Protein AF-A0A9D1GNQ3-F1 (afdb_monomer_lite)

InterPro domains:
  IPR032342 Protein of unknown function DUF4861 [PF16153] (1-169)

pLDDT: mean 93.12, std 9.3, range [51.34, 98.56]

Organism: NCBI:txid2840771

Foldseek 3Di:
DWDKFFDQPPDTQHLQAPPDKDWDKADDVQWIKIKMKRFQRDHPPGGWIKMWMWIDGHPDQKIKIKIFTDVQWWTKMKTFDWDDPPWDWDDDQFKTKTWDFDPDDPPDDGFIKMKMKGADNVQWDDFDDDNTTRMTIGDGDRMGMMMMGMGGCVDPQQNDPVSVVVVRVD

Secondary structure (DSSP, 8-state):
-EEEEEE-SSSEE----SS-EEEEEEEETTEEEEEEEEEEEEETTEEEEEEEEEEEETT-SPEEEEEEETTS--BEEEEEEE--TT-EEEE-SSEEEEEEE----TTS---EEEEEEE--GGGEEEEEE-SSEEEEEEPSBSEEEEEEEEEETT-TTT-SHHHHHHHHT-

Radius of gyration: 16.53 Å; chains: 1; bounding box: 41×39×43 Å

Sequence (170 aa):
LGGIALWDGSGEVKLKATKGRTARVGEMRGGSFAEMIAYGVPYKDEFVDISIRVEMKDGSRVAKVIATELNGRKVQFLTGVNFQKDEQVEYGRKYIAVWGVHPADVSQDPSPIGAGMWFKPGKFVMVEQTSDMVRIVSKPASQISTEVVAASVKEDELNTAEKFFEYMRK

Structure (mmCIF, N/CA/C/O backbone):
data_AF-A0A9D1GNQ3-F1
#
_entry.id   AF-A0A9D1GNQ3-F1
#
loop_
_atom_site.group_PDB
_atom_site.id
_atom_site.type_symbol
_atom_site.label_atom_id
_atom_site.label_alt_id
_atom_site.label_comp_id
_atom_site.label_asym_id
_atom_site.label_entity_id
_atom_site.label_seq_id
_atom_site.pdbx_PDB_ins_code
_atom_site.Cartn_x
_atom_site.Cartn_y
_atom_site.Cartn_z
_atom_site.occupancy
_atom_site.B_iso_or_equiv
_atom_site.auth_seq_id
_atom_site.auth_comp_id
_atom_site.auth_asym_id
_atom_site.auth_atom_id
_atom_site.pdbx_PDB_model_num
ATOM 1 N N . LEU A 1 1 ? -0.329 -4.001 7.235 1.00 62.00 1 LEU A N 1
ATOM 2 C CA . LEU A 1 1 ? -0.420 -3.466 5.851 1.00 62.00 1 LEU A CA 1
ATOM 3 C C . LEU A 1 1 ? 0.501 -4.273 4.951 1.00 62.00 1 LEU A C 1
ATOM 5 O O . LEU A 1 1 ? 1.611 -4.575 5.377 1.00 62.00 1 LEU A O 1
ATOM 9 N N . GLY A 1 2 ? 0.047 -4.637 3.750 1.00 64.06 2 GLY A N 1
ATOM 10 C CA . GLY A 1 2 ? 0.917 -5.264 2.757 1.00 64.06 2 GLY A CA 1
ATOM 11 C C . GLY A 1 2 ? 1.900 -4.233 2.215 1.00 64.06 2 GLY A C 1
ATOM 12 O O . GLY A 1 2 ? 1.545 -3.070 2.024 1.00 64.06 2 GLY A O 1
ATOM 13 N N . GLY A 1 3 ? 3.158 -4.630 2.036 1.00 84.12 3 GLY A N 1
ATOM 14 C CA . GLY A 1 3 ? 4.191 -3.748 1.497 1.00 84.12 3 GLY A CA 1
ATOM 15 C C . GLY A 1 3 ? 3.936 -3.359 0.035 1.00 84.12 3 GLY A C 1
ATOM 16 O O . GLY A 1 3 ? 2.870 -3.600 -0.537 1.00 84.12 3 GLY A O 1
ATOM 17 N N . ILE A 1 4 ? 4.947 -2.760 -0.591 1.00 94.69 4 ILE A N 1
ATOM 18 C CA . ILE A 1 4 ? 4.976 -2.557 -2.042 1.00 94.69 4 ILE A CA 1
ATOM 19 C C . ILE A 1 4 ? 5.968 -3.545 -2.651 1.00 94.69 4 ILE A C 1
ATOM 21 O O . ILE A 1 4 ? 7.100 -3.677 -2.184 1.00 94.69 4 ILE A O 1
ATOM 25 N N . ALA A 1 5 ? 5.530 -4.201 -3.715 1.00 96.88 5 ALA A N 1
ATOM 26 C CA . ALA A 1 5 ? 6.311 -5.067 -4.582 1.00 96.88 5 ALA A CA 1
ATOM 27 C C . ALA A 1 5 ? 6.026 -4.710 -6.050 1.00 96.88 5 ALA A C 1
ATOM 29 O O . ALA A 1 5 ? 5.262 -3.787 -6.351 1.00 96.88 5 ALA A O 1
ATOM 30 N N . LEU A 1 6 ? 6.645 -5.434 -6.977 1.00 97.81 6 LEU A N 1
ATOM 31 C CA . LEU A 1 6 ? 6.310 -5.379 -8.396 1.00 97.81 6 LEU A CA 1
ATOM 32 C C . LEU A 1 6 ? 5.551 -6.646 -8.809 1.00 97.81 6 LEU A C 1
ATOM 34 O O . LEU A 1 6 ? 5.588 -7.662 -8.120 1.00 97.81 6 LEU A O 1
ATOM 38 N N . TRP A 1 7 ? 4.868 -6.580 -9.947 1.00 97.56 7 TRP A N 1
ATOM 39 C CA . TRP A 1 7 ? 4.224 -7.719 -10.597 1.00 97.56 7 TRP A CA 1
ATOM 40 C C . TRP A 1 7 ? 4.788 -7.885 -12.004 1.00 97.56 7 TRP A C 1
ATOM 42 O O . TRP A 1 7 ? 4.722 -6.952 -12.809 1.00 97.56 7 TRP A O 1
ATOM 52 N N . ASP A 1 8 ? 5.364 -9.040 -12.322 1.00 95.50 8 ASP A N 1
ATOM 53 C CA . ASP A 1 8 ? 5.984 -9.268 -13.637 1.00 95.50 8 ASP A CA 1
ATOM 54 C C . ASP A 1 8 ? 5.006 -9.779 -14.710 1.00 95.50 8 ASP A C 1
ATOM 56 O O . ASP A 1 8 ? 5.352 -9.834 -15.890 1.00 95.50 8 ASP A O 1
ATOM 60 N N . GLY A 1 9 ? 3.764 -10.075 -14.325 1.00 93.88 9 GLY A N 1
ATOM 61 C CA . GLY A 1 9 ? 2.746 -10.689 -15.178 1.00 93.88 9 GLY A CA 1
ATOM 62 C C . GLY A 1 9 ? 2.397 -12.113 -14.746 1.00 93.88 9 GLY A C 1
ATOM 63 O O . GLY A 1 9 ? 1.282 -12.555 -15.004 1.00 93.88 9 GLY A O 1
ATOM 64 N N . SER A 1 10 ? 3.308 -12.783 -14.041 1.00 93.19 10 SER A N 1
ATOM 65 C CA . SER A 1 10 ? 3.162 -14.148 -13.530 1.00 93.19 10 SER A CA 1
ATOM 66 C C . SER A 1 10 ? 3.166 -14.224 -12.002 1.00 93.19 10 SER A C 1
ATOM 68 O O . SER A 1 10 ? 2.478 -15.069 -11.430 1.00 93.19 10 SER A O 1
ATOM 70 N N . GLY A 1 11 ? 3.903 -13.332 -11.336 1.00 93.75 11 GLY A N 1
ATOM 71 C CA . GLY A 1 11 ? 4.096 -13.388 -9.896 1.00 93.75 11 GLY A CA 1
ATOM 72 C C . GLY A 1 11 ? 4.603 -12.091 -9.274 1.00 93.75 11 GLY A C 1
ATOM 73 O O . GLY A 1 11 ? 4.888 -11.090 -9.940 1.00 93.75 11 GLY A O 1
ATOM 74 N N . GLU A 1 12 ? 4.688 -12.128 -7.944 1.00 95.38 12 GLU A N 1
ATOM 75 C CA . GLU A 1 12 ? 5.259 -11.058 -7.134 1.00 95.38 12 GLU A CA 1
ATOM 76 C C . GLU A 1 12 ? 6.780 -11.018 -7.293 1.00 95.38 12 GLU A C 1
ATOM 78 O O . GLU A 1 12 ? 7.479 -12.018 -7.122 1.00 95.38 12 GLU A O 1
ATOM 83 N N . VAL A 1 13 ? 7.297 -9.815 -7.514 1.00 96.50 13 VAL A N 1
ATOM 84 C CA . VAL A 1 13 ? 8.722 -9.514 -7.507 1.00 96.50 13 VAL A CA 1
ATOM 85 C C . VAL A 1 13 ? 9.015 -8.574 -6.344 1.00 96.50 13 VAL A C 1
ATOM 87 O O . VAL A 1 13 ? 8.675 -7.388 -6.356 1.00 96.50 13 VAL A O 1
ATOM 90 N N . LYS A 1 14 ? 9.660 -9.117 -5.310 1.00 95.75 14 LYS A N 1
ATOM 91 C CA . LYS A 1 14 ? 10.058 -8.361 -4.118 1.00 95.75 14 LYS A CA 1
ATOM 92 C C . LYS A 1 14 ? 11.069 -7.278 -4.476 1.00 95.75 14 LYS A C 1
ATOM 94 O O . LYS A 1 14 ? 11.952 -7.486 -5.305 1.00 95.75 14 LYS A O 1
ATOM 99 N N . LEU A 1 15 ? 11.032 -6.162 -3.748 1.00 95.88 15 LEU A N 1
ATOM 100 C CA . LEU A 1 15 ? 11.993 -5.060 -3.890 1.00 95.88 15 LEU A CA 1
ATOM 101 C C . LEU A 1 15 ? 13.355 -5.384 -3.252 1.00 95.88 15 LEU A C 1
ATOM 103 O O . LEU A 1 15 ? 13.853 -4.691 -2.354 1.00 95.88 15 LEU A O 1
ATOM 107 N N . LYS A 1 16 ? 13.966 -6.485 -3.691 1.00 95.06 16 LYS A N 1
ATOM 108 C CA . LYS A 1 16 ? 15.318 -6.881 -3.310 1.00 95.06 16 LYS A CA 1
ATOM 109 C C . LYS A 1 16 ? 16.312 -6.044 -4.112 1.00 95.06 16 LYS A C 1
ATOM 111 O O . LYS A 1 16 ? 16.607 -6.351 -5.260 1.00 95.06 16 LYS A O 1
ATOM 116 N N . ALA A 1 17 ? 16.822 -4.989 -3.488 1.00 94.44 17 ALA A N 1
ATOM 117 C CA . ALA A 1 17 ? 17.840 -4.141 -4.088 1.00 94.44 17 ALA A CA 1
ATOM 118 C C . ALA A 1 17 ? 19.158 -4.906 -4.275 1.00 94.44 17 ALA A C 1
ATOM 120 O O . ALA A 1 17 ? 19.648 -5.523 -3.327 1.00 94.44 17 ALA A O 1
ATOM 121 N N . THR A 1 18 ? 19.744 -4.832 -5.471 1.00 96.19 18 THR A N 1
ATOM 122 C CA . THR A 1 18 ? 21.066 -5.415 -5.774 1.00 96.19 18 THR A CA 1
ATOM 123 C C . THR A 1 18 ? 22.186 -4.376 -5.768 1.00 96.19 18 THR A C 1
ATOM 125 O O . THR A 1 18 ? 23.348 -4.737 -5.619 1.00 96.19 18 THR A O 1
ATOM 128 N N . LYS A 1 19 ? 21.842 -3.084 -5.865 1.00 96.50 19 LYS A N 1
ATOM 129 C CA . LYS A 1 19 ? 22.790 -1.955 -5.873 1.00 96.50 19 LYS A CA 1
ATOM 130 C C . LYS A 1 19 ? 22.729 -1.100 -4.601 1.00 96.50 19 LYS A C 1
ATOM 132 O O . LYS A 1 19 ? 23.289 -0.011 -4.556 1.00 96.50 19 LYS A O 1
ATOM 137 N N . GLY A 1 20 ? 22.058 -1.598 -3.562 1.00 97.19 20 GLY A N 1
ATOM 138 C CA . GLY A 1 20 ? 21.928 -0.934 -2.263 1.00 97.19 20 GLY A CA 1
ATOM 139 C C . GLY A 1 20 ? 20.597 -0.209 -2.061 1.00 97.19 20 GLY A C 1
ATOM 140 O O . GLY A 1 20 ? 19.711 -0.218 -2.917 1.00 97.19 20 GLY A O 1
ATOM 141 N N . ARG A 1 21 ? 20.440 0.393 -0.881 1.00 98.00 21 ARG A N 1
ATOM 142 C CA . ARG A 1 21 ? 19.257 1.171 -0.500 1.00 98.00 21 ARG A CA 1
ATOM 143 C C . ARG A 1 21 ? 19.676 2.508 0.082 1.00 98.00 21 ARG A C 1
ATOM 145 O O . ARG A 1 21 ? 20.687 2.583 0.774 1.00 98.00 21 ARG A O 1
ATOM 152 N N . THR A 1 22 ? 18.866 3.529 -0.147 1.00 98.06 22 THR A N 1
ATOM 153 C CA . THR A 1 22 ? 18.932 4.788 0.600 1.00 98.06 22 THR A CA 1
ATOM 154 C C . THR A 1 22 ? 17.603 5.010 1.300 1.00 98.06 22 THR A C 1
ATOM 156 O O . THR A 1 22 ? 16.558 4.564 0.829 1.00 98.06 22 THR A O 1
ATOM 159 N N . ALA A 1 23 ? 17.643 5.669 2.450 1.00 97.69 23 ALA A N 1
ATOM 160 C CA . ALA A 1 23 ? 16.450 6.092 3.158 1.00 97.69 23 ALA A CA 1
ATOM 161 C C . ALA A 1 23 ? 16.654 7.517 3.658 1.00 97.69 23 ALA A C 1
ATOM 163 O O . ALA A 1 23 ? 17.761 7.892 4.048 1.00 97.69 23 ALA A O 1
ATOM 164 N N . ARG A 1 24 ? 15.590 8.311 3.632 1.00 97.94 24 ARG A N 1
ATOM 165 C CA . ARG A 1 24 ? 15.572 9.658 4.192 1.00 97.94 24 ARG A CA 1
ATOM 166 C C . ARG A 1 24 ? 14.215 9.958 4.798 1.00 97.94 24 ARG A C 1
ATOM 168 O O . ARG A 1 24 ? 13.195 9.424 4.372 1.00 97.94 24 ARG A O 1
ATOM 175 N N . VAL A 1 25 ? 14.220 10.863 5.758 1.00 98.12 25 VAL A N 1
ATOM 176 C CA . VAL A 1 25 ? 13.017 11.479 6.310 1.00 98.12 25 VAL A CA 1
ATOM 177 C C . VAL A 1 25 ? 13.118 12.981 6.116 1.00 98.12 25 VAL A C 1
ATOM 179 O O . VAL A 1 25 ? 14.215 13.516 5.935 1.00 98.12 25 VAL A O 1
ATOM 182 N N . GLY A 1 26 ? 11.986 13.663 6.128 1.00 97.38 26 GLY A N 1
ATOM 183 C CA . GLY A 1 26 ? 11.980 15.112 6.049 1.00 97.38 26 GLY A CA 1
ATOM 184 C C . GLY A 1 26 ? 10.613 15.702 6.321 1.00 97.38 26 GLY A C 1
ATOM 185 O O . GLY A 1 26 ? 9.606 15.000 6.416 1.00 97.38 26 GLY A O 1
ATOM 186 N N . GLU A 1 27 ? 10.594 17.020 6.420 1.00 97.38 27 GLU A N 1
ATOM 187 C CA . GLU A 1 27 ? 9.374 17.798 6.558 1.00 97.38 27 GLU A CA 1
ATOM 188 C C . GLU A 1 27 ? 8.861 18.229 5.183 1.00 97.38 27 GLU A C 1
ATOM 190 O O . GLU A 1 27 ? 9.611 18.403 4.217 1.00 97.38 27 GLU A O 1
ATOM 195 N N . MET A 1 28 ? 7.551 18.403 5.093 1.00 95.00 28 MET A N 1
ATOM 196 C CA . MET A 1 28 ? 6.880 19.059 3.982 1.00 95.00 28 MET A CA 1
ATOM 197 C C . MET A 1 28 ? 5.907 20.087 4.552 1.00 95.00 28 MET A C 1
ATOM 199 O O . MET A 1 28 ? 5.591 20.081 5.738 1.00 95.00 28 MET A O 1
ATOM 203 N N . ARG A 1 29 ? 5.403 20.998 3.722 1.00 93.75 29 ARG A N 1
ATOM 204 C CA . ARG A 1 29 ? 4.428 21.983 4.199 1.00 93.75 29 ARG A CA 1
ATOM 205 C C . ARG A 1 29 ? 3.181 21.271 4.753 1.00 93.75 29 ARG A C 1
ATOM 207 O O . ARG A 1 29 ? 2.418 20.703 3.975 1.00 93.75 29 ARG A O 1
ATOM 214 N N . GLY A 1 30 ? 2.97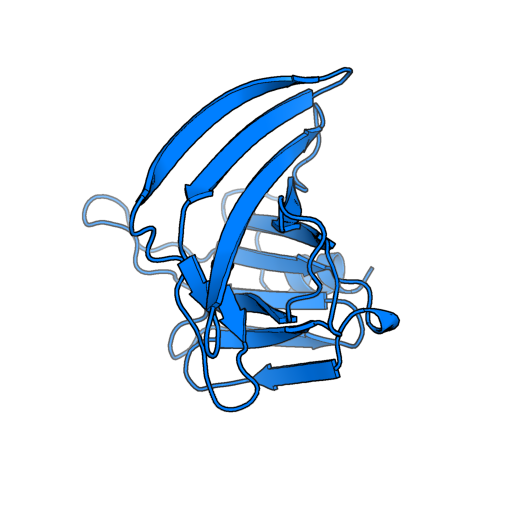1 21.360 6.067 1.00 94.62 30 GLY A N 1
ATOM 215 C CA . GLY A 1 30 ? 1.835 20.748 6.764 1.00 94.62 30 GLY A CA 1
ATOM 216 C C . GLY A 1 30 ? 1.956 19.232 6.948 1.00 94.62 30 GLY A C 1
ATOM 217 O O . GLY A 1 30 ? 0.943 18.533 6.849 1.00 94.62 30 GLY A O 1
ATOM 218 N N . GLY A 1 31 ? 3.176 18.710 7.108 1.00 96.62 31 GLY A N 1
ATOM 219 C CA . GLY A 1 31 ? 3.389 17.291 7.360 1.00 96.62 31 GLY A CA 1
ATOM 220 C C . GLY A 1 31 ? 4.844 16.835 7.312 1.00 96.62 31 GLY A C 1
ATOM 221 O O . GLY A 1 31 ? 5.787 17.622 7.247 1.00 96.62 31 GLY A O 1
ATOM 222 N N . SER A 1 32 ? 5.027 15.522 7.265 1.00 97.44 32 SER A N 1
ATOM 223 C CA . SER A 1 32 ? 6.332 14.870 7.160 1.00 97.44 32 SER A CA 1
ATOM 224 C C . SER A 1 32 ? 6.293 13.711 6.171 1.00 97.44 32 SER A C 1
ATOM 226 O O . SER A 1 32 ? 5.226 13.248 5.755 1.00 97.44 32 SER A O 1
ATOM 228 N N . PHE A 1 33 ? 7.467 13.248 5.755 1.00 98.19 33 PHE A N 1
ATOM 229 C CA . PHE A 1 33 ? 7.591 12.074 4.910 1.00 98.19 33 PHE A CA 1
ATOM 230 C C . PHE A 1 33 ? 8.758 11.185 5.330 1.00 98.19 33 PHE A C 1
ATOM 232 O O . PHE A 1 33 ? 9.770 11.648 5.858 1.00 98.19 33 PHE A O 1
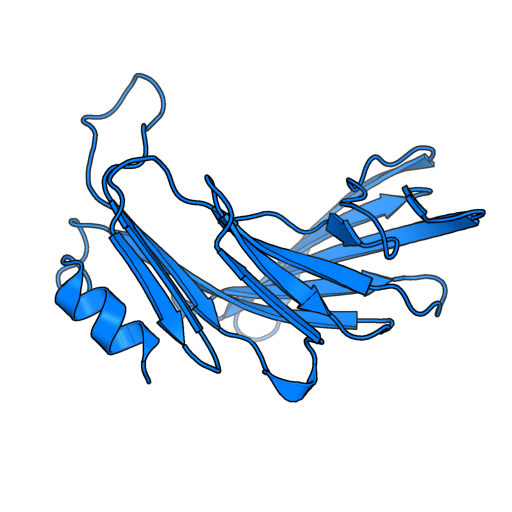ATOM 239 N N . ALA A 1 34 ? 8.625 9.905 5.006 1.00 97.94 34 ALA A N 1
ATOM 240 C CA . ALA A 1 34 ? 9.711 8.940 4.973 1.00 97.94 34 ALA A CA 1
ATOM 241 C C . ALA A 1 34 ? 9.811 8.376 3.555 1.00 97.94 34 ALA A C 1
ATOM 243 O O . ALA A 1 34 ? 8.799 8.041 2.943 1.00 97.94 34 ALA A O 1
ATOM 244 N N . GLU A 1 35 ? 11.019 8.282 3.015 1.00 98.19 35 GLU A N 1
ATOM 245 C CA . GLU A 1 35 ? 11.280 7.744 1.686 1.00 98.19 35 GLU A CA 1
ATOM 246 C C . GLU A 1 35 ? 12.406 6.717 1.743 1.00 98.19 35 GLU A C 1
ATOM 248 O O . GLU A 1 35 ? 13.435 6.946 2.376 1.00 98.19 35 GLU A O 1
ATOM 253 N N . MET A 1 36 ? 12.219 5.600 1.050 1.00 97.94 36 MET A N 1
ATOM 254 C CA . MET A 1 36 ? 13.232 4.578 0.833 1.00 97.94 36 MET A CA 1
ATOM 255 C C . MET A 1 36 ? 13.359 4.307 -0.661 1.00 97.94 36 MET A C 1
ATOM 257 O O . MET A 1 36 ? 12.359 4.075 -1.334 1.00 97.94 36 MET A O 1
ATOM 261 N N . ILE A 1 37 ? 14.589 4.265 -1.164 1.00 98.31 37 ILE A N 1
ATOM 262 C CA . ILE A 1 37 ? 14.895 3.885 -2.541 1.00 98.31 37 ILE A CA 1
ATOM 263 C C . ILE A 1 37 ? 15.610 2.537 -2.537 1.00 98.31 37 ILE A C 1
ATOM 265 O O . ILE A 1 37 ? 16.588 2.337 -1.815 1.00 98.31 37 ILE A O 1
ATOM 269 N N . ALA A 1 38 ? 15.118 1.610 -3.352 1.00 98.06 38 ALA A N 1
ATOM 270 C CA . ALA A 1 38 ? 15.742 0.328 -3.641 1.00 98.06 38 ALA A CA 1
ATOM 271 C C . ALA A 1 38 ? 16.351 0.366 -5.046 1.00 98.06 38 ALA A C 1
ATOM 273 O O . ALA A 1 38 ? 15.612 0.446 -6.027 1.00 98.06 38 ALA A O 1
ATOM 274 N N . TYR A 1 39 ? 17.682 0.290 -5.136 1.00 98.31 39 TYR A N 1
ATOM 275 C CA . TYR A 1 39 ? 18.393 0.355 -6.412 1.00 98.31 39 TYR A CA 1
ATOM 276 C C . TYR A 1 39 ? 18.657 -1.032 -7.001 1.00 98.31 39 TYR A C 1
ATOM 278 O O . TYR A 1 39 ? 19.058 -1.972 -6.301 1.00 98.31 39 TYR A O 1
ATOM 286 N N . GLY A 1 40 ? 18.492 -1.151 -8.315 1.00 97.69 40 GLY A N 1
ATOM 287 C CA . GLY A 1 40 ? 18.728 -2.373 -9.069 1.00 97.69 40 GLY A CA 1
ATOM 288 C C . GLY A 1 40 ? 17.810 -3.512 -8.637 1.00 97.69 40 GLY A C 1
ATOM 289 O O . GLY A 1 40 ? 18.287 -4.613 -8.372 1.00 97.69 40 GLY A O 1
ATOM 290 N N . VAL A 1 41 ? 16.511 -3.257 -8.508 1.00 97.69 41 VAL A N 1
ATOM 291 C CA . VAL A 1 41 ? 15.508 -4.308 -8.308 1.00 97.69 41 VAL A CA 1
ATOM 292 C C . VAL A 1 41 ? 15.344 -5.068 -9.629 1.00 97.69 41 VAL A C 1
ATOM 294 O O . VAL A 1 41 ? 15.025 -4.429 -10.633 1.00 97.69 41 VAL A O 1
ATOM 297 N N . PRO A 1 42 ? 15.568 -6.395 -9.671 1.00 96.25 42 PRO A N 1
ATOM 298 C CA . PRO A 1 42 ? 15.283 -7.189 -10.863 1.00 96.25 42 PRO A CA 1
ATOM 299 C C . PRO A 1 42 ? 13.799 -7.083 -11.210 1.00 96.25 42 PRO A C 1
ATOM 301 O O . PRO A 1 42 ? 12.960 -7.222 -10.325 1.00 96.25 42 PRO A O 1
ATOM 304 N N . TYR A 1 43 ? 13.468 -6.839 -12.471 1.00 96.62 43 TYR A N 1
ATOM 305 C CA . TYR A 1 43 ? 12.092 -6.794 -12.948 1.00 96.62 43 TYR A CA 1
ATOM 306 C C . TYR A 1 43 ? 12.050 -7.212 -14.413 1.00 96.62 43 TYR A C 1
ATOM 308 O O . TYR A 1 43 ? 12.522 -6.478 -15.283 1.00 96.62 43 TYR A O 1
ATOM 316 N N . LYS A 1 44 ? 11.469 -8.390 -14.680 1.00 93.19 44 LYS A N 1
ATOM 317 C CA . LYS A 1 44 ? 11.571 -9.063 -15.986 1.00 93.19 44 LYS A CA 1
ATOM 318 C C . LYS A 1 44 ? 13.052 -9.213 -16.374 1.00 93.19 44 LYS A C 1
ATOM 320 O O . LYS A 1 44 ? 13.866 -9.531 -15.512 1.00 93.19 44 LYS A O 1
ATOM 325 N N . ASP A 1 45 ? 13.408 -8.946 -17.625 1.00 91.69 45 ASP A N 1
ATOM 326 C CA . ASP A 1 45 ? 14.779 -9.069 -18.137 1.00 91.69 45 ASP A CA 1
ATOM 327 C C . ASP A 1 45 ? 15.665 -7.844 -17.837 1.00 91.69 45 ASP A C 1
ATOM 329 O O . ASP A 1 45 ? 16.711 -7.653 -18.457 1.00 91.69 45 ASP A O 1
ATOM 333 N N . GLU A 1 46 ? 15.257 -6.978 -16.905 1.00 94.12 46 GLU A N 1
ATOM 334 C CA . GLU A 1 46 ? 15.958 -5.732 -16.605 1.00 94.12 46 GLU A CA 1
ATOM 335 C C . GLU A 1 46 ? 16.047 -5.428 -15.098 1.00 94.12 46 GLU A C 1
ATOM 337 O O . GLU A 1 46 ? 15.586 -6.181 -14.241 1.00 94.12 46 GLU A O 1
ATOM 342 N N . PHE A 1 47 ? 16.651 -4.280 -14.775 1.00 96.44 47 PHE A N 1
ATOM 343 C CA . PHE A 1 47 ? 16.718 -3.723 -13.428 1.00 96.44 47 PHE A CA 1
ATOM 344 C C . PHE A 1 47 ? 16.057 -2.347 -13.379 1.00 96.44 47 PHE A C 1
ATOM 346 O O . PHE A 1 47 ? 16.255 -1.534 -14.283 1.00 96.44 47 PHE A O 1
ATOM 353 N N . VAL A 1 48 ? 15.326 -2.084 -12.300 1.00 97.81 48 VAL A N 1
ATOM 354 C CA . VAL A 1 48 ? 14.637 -0.816 -12.040 1.00 97.81 48 VAL A CA 1
ATOM 355 C C . VAL A 1 48 ? 14.991 -0.275 -10.660 1.00 97.81 48 VAL A C 1
ATOM 357 O O . VAL A 1 48 ? 15.377 -1.031 -9.767 1.00 97.81 48 VAL A O 1
ATOM 360 N N . ASP A 1 49 ? 14.827 1.031 -10.475 1.00 98.38 49 ASP A N 1
ATOM 361 C CA . ASP A 1 49 ? 15.046 1.683 -9.186 1.00 98.38 49 ASP A CA 1
ATOM 362 C C . ASP A 1 49 ? 13.702 2.170 -8.660 1.00 98.38 49 ASP A C 1
ATOM 364 O O . ASP A 1 49 ? 13.000 2.928 -9.330 1.00 98.38 49 ASP A O 1
ATOM 368 N N . ILE A 1 50 ? 13.324 1.714 -7.467 1.00 98.50 50 ILE A N 1
ATOM 369 C CA . ILE A 1 50 ? 11.995 1.962 -6.905 1.00 98.50 50 ILE A CA 1
ATOM 370 C C . ILE A 1 50 ? 12.121 2.828 -5.659 1.00 98.50 50 ILE A C 1
ATOM 372 O O . ILE A 1 50 ? 12.736 2.413 -4.678 1.00 98.50 50 ILE A O 1
ATOM 376 N N . SER A 1 51 ? 11.500 4.007 -5.682 1.00 98.38 51 SER A N 1
ATOM 377 C CA . SER A 1 51 ? 11.238 4.815 -4.491 1.00 98.38 51 SER A CA 1
ATOM 378 C C . SER A 1 51 ? 9.881 4.450 -3.894 1.00 98.38 51 SER A C 1
ATOM 380 O O . SER A 1 51 ? 8.875 4.388 -4.603 1.00 98.38 51 SER A O 1
ATOM 382 N N . ILE A 1 52 ? 9.850 4.244 -2.581 1.00 98.12 52 ILE A N 1
ATOM 383 C CA . ILE A 1 52 ? 8.635 4.204 -1.774 1.00 98.12 52 ILE A CA 1
ATOM 384 C C . ILE A 1 52 ? 8.679 5.390 -0.828 1.00 98.12 52 ILE A C 1
ATOM 386 O O . ILE A 1 52 ? 9.574 5.485 0.009 1.00 98.12 52 ILE A O 1
ATOM 390 N N . ARG A 1 53 ? 7.675 6.255 -0.920 1.00 97.75 53 ARG A N 1
ATOM 391 C CA . ARG A 1 53 ? 7.507 7.418 -0.060 1.00 97.75 53 ARG A CA 1
ATOM 392 C C . ARG A 1 53 ? 6.178 7.339 0.673 1.00 97.75 53 ARG A C 1
ATOM 394 O O . ARG A 1 53 ? 5.137 7.142 0.054 1.00 97.75 53 ARG A O 1
ATOM 401 N N . VAL A 1 54 ? 6.221 7.512 1.984 1.00 97.81 54 VAL A N 1
ATOM 402 C CA . VAL A 1 54 ? 5.052 7.635 2.852 1.00 97.81 54 VAL A CA 1
ATOM 403 C C . VAL A 1 54 ? 4.980 9.077 3.322 1.00 97.81 54 VAL A C 1
ATOM 405 O O . VAL A 1 54 ? 5.949 9.594 3.871 1.00 97.81 54 VAL A O 1
ATOM 408 N N . GLU A 1 55 ? 3.850 9.726 3.085 1.00 97.56 55 GLU A N 1
ATOM 409 C CA . GLU A 1 55 ? 3.576 11.104 3.479 1.00 97.56 55 GLU A CA 1
ATOM 410 C C . GLU A 1 55 ? 2.475 11.134 4.537 1.00 97.56 55 GLU A C 1
ATOM 412 O O . GLU A 1 55 ? 1.419 10.522 4.364 1.00 97.56 55 GLU A O 1
ATOM 417 N N . MET A 1 56 ? 2.704 11.890 5.605 1.00 96.69 56 MET A N 1
ATOM 418 C CA . MET A 1 56 ? 1.753 12.131 6.687 1.00 96.69 56 MET A CA 1
ATOM 419 C C . MET A 1 56 ? 1.455 13.622 6.755 1.00 96.69 56 MET A C 1
ATOM 421 O O . MET A 1 56 ? 2.382 14.425 6.814 1.00 96.69 56 MET A O 1
ATOM 425 N N . LYS A 1 57 ? 0.175 14.002 6.751 1.00 95.50 57 LYS A N 1
ATOM 426 C CA . LYS A 1 57 ? -0.239 15.390 7.004 1.00 95.50 57 LYS A CA 1
ATOM 427 C C . LYS A 1 57 ? -0.452 15.622 8.496 1.00 95.50 57 LYS A C 1
ATOM 429 O O . LYS A 1 57 ? -0.920 14.720 9.190 1.00 95.50 57 LYS A O 1
ATOM 434 N N . ASP A 1 58 ? -0.188 16.836 8.957 1.00 91.56 58 ASP A N 1
ATOM 435 C CA . ASP A 1 58 ? -0.420 17.219 10.350 1.00 91.56 58 ASP A CA 1
ATOM 436 C C . ASP A 1 58 ? -1.895 17.026 10.731 1.00 91.56 58 ASP A C 1
ATOM 438 O O . ASP A 1 58 ? -2.802 17.397 9.981 1.00 91.56 58 ASP A O 1
ATOM 442 N N . GLY A 1 59 ? -2.138 16.400 11.886 1.00 90.69 59 GLY A N 1
ATOM 443 C CA . GLY A 1 59 ? -3.488 16.106 12.381 1.00 90.69 59 GLY A CA 1
ATOM 444 C C . GLY A 1 59 ? -4.269 15.054 11.579 1.00 90.69 59 GLY A C 1
ATOM 445 O O . GLY A 1 59 ? -5.443 14.830 11.863 1.00 90.69 59 GLY A O 1
ATOM 446 N N . SER A 1 60 ? -3.652 14.399 10.590 1.00 92.56 60 SER A N 1
ATOM 447 C CA . SER A 1 60 ? -4.271 13.322 9.811 1.00 92.56 60 SER A CA 1
ATOM 448 C C . SER A 1 60 ? -3.852 11.950 10.332 1.00 92.56 60 SER A C 1
ATOM 450 O O . SER A 1 60 ? -2.672 11.702 10.568 1.00 92.56 60 SER A O 1
ATOM 452 N N . ARG A 1 61 ? -4.805 11.015 10.411 1.00 92.75 61 ARG A N 1
ATOM 453 C CA . ARG A 1 61 ? -4.514 9.579 10.601 1.00 92.75 61 ARG A CA 1
ATOM 454 C C . ARG A 1 61 ? -4.248 8.821 9.303 1.00 92.75 61 ARG A C 1
ATOM 456 O O . ARG A 1 61 ? -3.832 7.669 9.331 1.00 92.75 61 ARG A O 1
ATOM 463 N N . VAL A 1 62 ? -4.535 9.453 8.167 1.00 95.69 62 VAL A N 1
ATOM 464 C CA . VAL A 1 62 ? -4.351 8.859 6.845 1.00 95.69 62 VAL A CA 1
ATOM 465 C C . VAL A 1 62 ? -2.948 9.178 6.351 1.00 95.69 62 VAL A C 1
ATOM 467 O O . VAL A 1 62 ? -2.577 10.354 6.248 1.00 95.69 62 VAL A O 1
ATOM 470 N N . ALA A 1 63 ? -2.208 8.126 6.014 1.00 96.75 63 ALA A N 1
ATOM 471 C CA . ALA A 1 63 ? -0.922 8.206 5.345 1.00 96.75 63 ALA A CA 1
ATOM 472 C C . ALA A 1 63 ? -1.114 8.025 3.842 1.00 96.75 63 ALA A C 1
ATOM 474 O O . ALA A 1 63 ? -1.833 7.129 3.400 1.00 96.75 63 ALA A O 1
ATOM 475 N N . LYS A 1 64 ? -0.424 8.822 3.034 1.00 97.38 64 LYS A N 1
ATOM 476 C CA . LYS A 1 64 ? -0.367 8.615 1.590 1.00 97.38 64 LYS A CA 1
ATOM 477 C C . LYS A 1 64 ? 0.902 7.854 1.247 1.00 97.38 64 LYS A C 1
ATOM 479 O O . LYS A 1 64 ? 2.001 8.321 1.523 1.00 97.38 64 LYS A O 1
ATOM 484 N N . VAL A 1 65 ? 0.758 6.704 0.607 1.00 97.88 65 VAL A N 1
ATOM 485 C CA . VAL A 1 65 ? 1.878 5.898 0.122 1.00 97.88 65 VAL A CA 1
ATOM 486 C C . VAL A 1 65 ? 2.026 6.131 -1.376 1.00 97.88 65 VAL A C 1
ATOM 488 O O . VAL A 1 65 ? 1.048 6.131 -2.125 1.00 97.88 65 VAL A O 1
ATOM 491 N N . ILE A 1 66 ? 3.253 6.373 -1.819 1.00 98.19 66 ILE A N 1
ATOM 492 C CA . ILE A 1 66 ? 3.611 6.656 -3.205 1.00 98.19 66 ILE A CA 1
ATOM 493 C C . ILE A 1 66 ? 4.745 5.712 -3.584 1.00 98.19 66 ILE A C 1
ATOM 495 O O . ILE A 1 66 ? 5.792 5.713 -2.943 1.00 98.19 66 ILE A O 1
ATOM 499 N N . ALA A 1 67 ? 4.550 4.928 -4.639 1.00 98.12 67 ALA A N 1
ATOM 500 C CA . ALA A 1 67 ? 5.599 4.101 -5.225 1.00 98.12 67 ALA A CA 1
ATOM 501 C C . ALA A 1 67 ? 5.967 4.677 -6.589 1.00 98.12 67 ALA A C 1
ATOM 503 O O . ALA A 1 67 ? 5.066 4.926 -7.388 1.00 98.12 67 ALA A O 1
ATOM 504 N N . THR A 1 68 ? 7.254 4.894 -6.851 1.00 98.56 68 THR A N 1
ATOM 505 C CA . THR A 1 68 ? 7.750 5.516 -8.086 1.00 98.56 68 THR A CA 1
ATOM 506 C C . THR A 1 68 ? 8.919 4.720 -8.651 1.00 98.56 68 THR A C 1
ATOM 508 O O . THR A 1 68 ? 9.847 4.391 -7.921 1.00 98.56 68 THR A O 1
ATOM 511 N N . GLU A 1 69 ? 8.893 4.443 -9.948 1.00 98.25 69 GLU A N 1
ATOM 512 C CA . GLU A 1 69 ? 10.055 3.987 -10.711 1.00 98.25 69 GLU A CA 1
ATOM 513 C C . GLU A 1 69 ? 10.865 5.217 -11.149 1.00 98.25 69 GLU A C 1
ATOM 515 O O . GLU A 1 69 ? 10.305 6.173 -11.692 1.00 98.25 69 GLU A O 1
ATOM 520 N N . LEU A 1 70 ? 12.166 5.228 -10.854 1.00 97.88 70 LEU A N 1
ATOM 521 C CA . LEU A 1 70 ? 13.009 6.424 -10.964 1.00 97.88 70 LEU A CA 1
ATOM 522 C C . LEU A 1 70 ? 13.677 6.609 -12.334 1.00 97.88 70 LEU A C 1
ATOM 524 O O . LEU A 1 70 ? 14.131 7.712 -12.632 1.00 97.88 70 LEU A O 1
ATOM 528 N N . ASN A 1 71 ? 13.708 5.581 -13.182 1.00 92.94 71 ASN A N 1
ATOM 529 C CA . ASN A 1 71 ? 14.327 5.612 -14.509 1.00 92.94 71 ASN A CA 1
ATOM 530 C C . ASN A 1 71 ? 13.329 5.898 -15.650 1.00 92.94 71 ASN A C 1
ATOM 532 O O . ASN A 1 71 ? 13.655 5.720 -16.825 1.00 92.94 71 ASN A O 1
ATOM 536 N N . GLY A 1 72 ? 12.106 6.338 -15.331 1.00 88.75 72 GLY A N 1
ATOM 537 C CA . GLY A 1 72 ? 11.071 6.700 -16.306 1.00 88.75 72 GLY A CA 1
ATOM 538 C C . GLY A 1 72 ? 10.378 5.509 -16.980 1.00 88.75 72 GLY A C 1
ATOM 539 O O . GLY A 1 72 ? 9.615 5.690 -17.934 1.00 88.75 72 GLY A O 1
ATOM 540 N N . ARG A 1 73 ? 10.613 4.291 -16.493 1.00 94.25 73 ARG A N 1
ATOM 541 C CA . ARG A 1 73 ? 10.005 3.059 -16.994 1.00 94.25 73 ARG A CA 1
ATOM 542 C C . ARG A 1 73 ? 8.599 2.885 -16.432 1.00 94.25 73 ARG A C 1
ATOM 544 O O . ARG A 1 73 ? 8.215 3.453 -15.410 1.00 94.25 73 ARG A O 1
ATOM 551 N N . LYS A 1 74 ? 7.798 2.074 -17.125 1.00 97.00 74 LYS A N 1
ATOM 552 C CA . LYS A 1 74 ? 6.480 1.657 -16.641 1.00 97.00 74 LYS A CA 1
ATOM 553 C C . LYS A 1 74 ? 6.573 0.245 -16.092 1.00 97.00 74 LYS A C 1
ATOM 555 O O . LYS A 1 74 ? 6.847 -0.688 -16.840 1.00 97.00 74 LYS A O 1
ATOM 560 N N . VAL A 1 75 ? 6.278 0.102 -14.809 1.00 98.06 75 VAL A N 1
ATOM 561 C CA . VAL A 1 75 ? 6.220 -1.181 -14.104 1.00 98.06 75 VAL A CA 1
ATOM 562 C C . VAL A 1 75 ? 4.809 -1.409 -13.579 1.00 98.06 75 VAL A C 1
ATOM 564 O O . VAL A 1 75 ? 4.011 -0.474 -13.477 1.00 98.06 75 VAL A O 1
ATOM 567 N N . GLN A 1 76 ? 4.470 -2.654 -13.268 1.00 98.31 76 GLN A N 1
ATOM 568 C CA . GLN A 1 76 ? 3.267 -2.943 -12.495 1.00 98.31 76 GLN A CA 1
ATOM 569 C C . GLN A 1 76 ? 3.647 -3.062 -11.027 1.00 98.31 76 GLN A C 1
ATOM 571 O O . GLN A 1 76 ? 4.510 -3.859 -10.668 1.00 98.31 76 GLN A O 1
ATOM 576 N N . PHE A 1 77 ? 2.993 -2.270 -10.191 1.00 98.25 77 PHE A N 1
ATOM 577 C CA . PHE A 1 77 ? 3.147 -2.321 -8.748 1.00 98.25 77 PHE A CA 1
ATOM 578 C C . PHE A 1 77 ? 2.130 -3.293 -8.157 1.00 98.25 77 PHE A C 1
ATOM 580 O O . PHE A 1 77 ? 0.964 -3.290 -8.558 1.00 98.25 77 PHE A O 1
ATOM 587 N N . LEU A 1 78 ? 2.572 -4.083 -7.185 1.00 97.75 78 LEU A N 1
ATOM 588 C CA . LEU A 1 78 ? 1.741 -4.922 -6.334 1.00 97.75 78 LEU A CA 1
ATOM 589 C C . LEU A 1 78 ? 1.729 -4.331 -4.924 1.00 97.75 78 LEU A C 1
ATOM 591 O O . LEU A 1 78 ? 2.774 -3.978 -4.381 1.00 97.75 78 LEU A O 1
ATOM 595 N N . THR A 1 79 ? 0.549 -4.210 -4.329 1.00 97.25 79 THR A N 1
ATOM 596 C CA . THR A 1 79 ? 0.377 -3.816 -2.923 1.00 97.25 79 THR A CA 1
ATOM 597 C C . THR A 1 79 ? -0.964 -4.333 -2.403 1.00 97.25 79 THR A C 1
ATOM 599 O O . THR A 1 79 ? -1.638 -5.083 -3.105 1.00 97.25 79 THR A O 1
ATOM 602 N N . GLY A 1 80 ? -1.360 -3.974 -1.183 1.00 96.50 80 GLY A N 1
ATOM 603 C CA . GLY A 1 80 ? -2.650 -4.345 -0.604 1.00 96.50 80 GLY A CA 1
ATOM 604 C C . GLY A 1 80 ? -2.611 -4.423 0.918 1.00 96.50 80 GLY A C 1
ATOM 605 O O . GLY A 1 80 ? -1.753 -3.817 1.564 1.00 96.50 80 GLY A O 1
ATOM 606 N N . VAL A 1 81 ? -3.542 -5.170 1.505 1.00 96.56 81 VAL A N 1
ATOM 607 C CA . VAL A 1 81 ? -3.646 -5.315 2.964 1.00 96.56 81 VAL A CA 1
ATOM 608 C C . VAL A 1 81 ? -3.545 -6.788 3.328 1.00 96.56 81 VAL A C 1
ATOM 610 O O . VAL A 1 81 ? -4.368 -7.591 2.896 1.00 96.56 81 VAL A O 1
ATOM 613 N N . ASN A 1 82 ? -2.509 -7.122 4.097 1.00 93.06 82 ASN A N 1
ATOM 614 C CA . ASN A 1 82 ? -2.332 -8.456 4.660 1.00 93.06 82 ASN A CA 1
ATOM 615 C C . ASN A 1 82 ? -3.365 -8.705 5.756 1.00 93.06 82 ASN A C 1
ATOM 617 O O . ASN A 1 82 ? -3.721 -7.766 6.472 1.00 93.06 82 ASN A O 1
ATOM 621 N N . PHE A 1 83 ? -3.752 -9.962 5.913 1.00 92.62 83 PHE A N 1
ATOM 622 C CA . PHE A 1 83 ? -4.585 -10.426 7.007 1.00 92.62 83 PHE A CA 1
ATOM 623 C C . PHE A 1 83 ? -4.140 -11.807 7.494 1.00 92.62 83 PHE A C 1
ATOM 625 O O . PHE A 1 83 ? -3.462 -12.550 6.784 1.00 92.62 83 PHE A O 1
ATOM 632 N N . GLN A 1 84 ? -4.516 -12.142 8.721 1.00 88.50 84 GLN A N 1
ATOM 633 C CA . GLN A 1 84 ? -4.332 -13.462 9.313 1.00 88.50 84 GLN A CA 1
ATOM 634 C C . GLN A 1 84 ? -5.614 -14.287 9.235 1.00 88.50 84 GLN A C 1
ATOM 636 O O . GLN A 1 84 ? -6.712 -13.782 8.985 1.00 88.50 84 GLN A O 1
ATOM 641 N N . LYS A 1 85 ? -5.468 -15.591 9.474 1.00 82.50 85 LYS A N 1
ATOM 642 C CA . LYS A 1 85 ? -6.613 -16.482 9.637 1.00 82.50 85 LYS A CA 1
ATOM 643 C C . LYS A 1 85 ? -7.515 -15.945 10.759 1.00 82.50 85 LYS A C 1
ATOM 645 O O . LYS A 1 85 ? -7.014 -15.544 11.803 1.00 82.50 85 LYS A O 1
ATOM 650 N N . ASP A 1 86 ? -8.823 -15.947 10.513 1.00 87.56 86 ASP A N 1
ATOM 651 C CA . ASP A 1 86 ? -9.886 -15.480 11.418 1.00 87.56 86 ASP A CA 1
ATOM 652 C C . ASP A 1 86 ? -10.029 -13.949 11.561 1.00 87.56 86 ASP A C 1
ATOM 654 O O . ASP A 1 86 ? -10.938 -13.479 12.252 1.00 87.56 86 ASP A O 1
ATOM 658 N N . GLU A 1 87 ? -9.212 -13.149 10.866 1.00 92.75 87 GLU A N 1
ATOM 659 C CA . GLU A 1 87 ? -9.471 -11.712 10.740 1.00 92.75 87 GLU A CA 1
ATOM 660 C C . GLU A 1 87 ? -10.655 -11.442 9.801 1.00 92.75 87 GLU A C 1
ATOM 662 O O . GLU A 1 87 ? -10.893 -12.144 8.815 1.00 92.75 87 GLU A O 1
ATOM 667 N N . GLN A 1 88 ? -11.410 -10.392 10.106 1.00 95.81 88 GLN A N 1
ATOM 668 C CA . GLN A 1 88 ? -12.504 -9.927 9.267 1.00 95.81 88 GLN A CA 1
ATOM 669 C C . GLN A 1 88 ? -11.932 -9.125 8.103 1.00 95.81 88 GLN A C 1
ATOM 671 O O . GLN A 1 88 ? -11.161 -8.189 8.310 1.00 95.81 88 GLN A O 1
ATOM 676 N N . VAL A 1 89 ? -12.337 -9.472 6.885 1.00 96.69 89 VAL A N 1
ATOM 677 C CA . VAL A 1 89 ? -11.863 -8.838 5.653 1.00 96.69 89 VAL A CA 1
ATOM 678 C C . VAL A 1 89 ? -13.059 -8.312 4.872 1.00 96.69 89 VAL A C 1
ATOM 680 O O . VAL A 1 89 ? -13.998 -9.052 4.588 1.00 96.69 89 VAL A O 1
ATOM 683 N N . GLU A 1 90 ? -13.001 -7.043 4.484 1.00 96.62 90 GLU A N 1
ATOM 684 C CA . GLU A 1 90 ? -13.971 -6.401 3.605 1.00 96.62 90 GLU A CA 1
ATOM 685 C C . GLU A 1 90 ? -13.227 -5.617 2.522 1.00 96.62 90 GLU A C 1
ATOM 687 O O . GLU A 1 90 ? -12.319 -4.842 2.811 1.00 96.62 90 GLU A O 1
ATOM 692 N N . TYR A 1 91 ? -13.594 -5.780 1.253 1.00 96.12 91 TYR A N 1
ATOM 693 C CA . TYR A 1 91 ? -13.042 -4.948 0.188 1.00 96.12 91 TYR A CA 1
ATOM 694 C C . TYR A 1 91 ? -14.111 -4.580 -0.830 1.00 96.12 91 TYR A C 1
ATOM 696 O O . TYR A 1 91 ? -14.979 -5.371 -1.195 1.00 96.12 91 TYR A O 1
ATOM 704 N N . GLY A 1 92 ? -14.034 -3.337 -1.292 1.00 93.00 92 GLY A N 1
ATOM 705 C CA . GLY A 1 92 ? -14.941 -2.772 -2.273 1.00 93.00 92 GLY A CA 1
ATOM 706 C C . GLY A 1 92 ? -14.196 -2.227 -3.482 1.00 93.00 92 GLY A C 1
ATOM 707 O O . GLY A 1 92 ? -13.002 -2.432 -3.6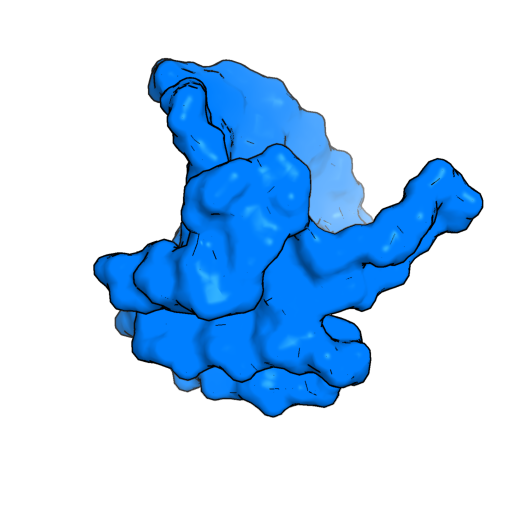88 1.00 93.00 92 GLY A O 1
ATOM 708 N N . ARG A 1 93 ? -14.907 -1.448 -4.300 1.00 93.00 93 ARG A N 1
ATOM 709 C CA . ARG A 1 93 ? -14.352 -0.885 -5.541 1.00 93.00 93 ARG A CA 1
ATOM 710 C C . ARG A 1 93 ? -13.170 0.072 -5.314 1.00 93.00 93 ARG A C 1
ATOM 712 O O . ARG A 1 93 ? -12.396 0.294 -6.241 1.00 93.00 93 ARG A O 1
ATOM 719 N N . LYS A 1 94 ? -13.078 0.711 -4.146 1.00 96.44 94 LYS A N 1
ATOM 720 C CA . LYS A 1 94 ? -12.101 1.780 -3.863 1.00 96.44 94 LYS A CA 1
ATOM 721 C C . LYS A 1 94 ? -11.318 1.574 -2.567 1.00 96.44 94 LYS A C 1
ATOM 723 O O . LYS A 1 94 ? -10.491 2.425 -2.250 1.00 96.44 94 LYS A O 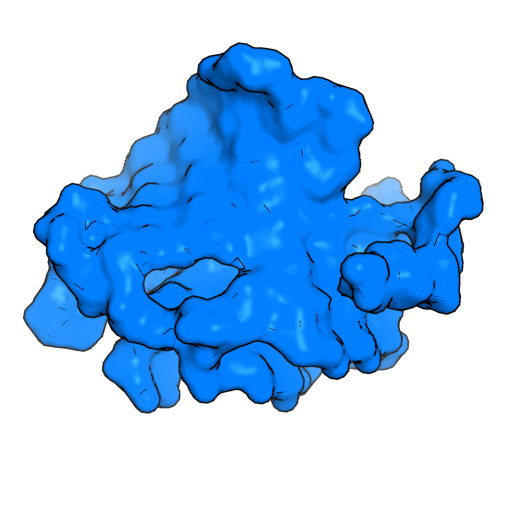1
ATOM 728 N N . TYR A 1 95 ? -11.594 0.506 -1.822 1.00 97.81 95 TYR A N 1
ATOM 729 C CA . TYR A 1 95 ? -10.991 0.288 -0.515 1.00 97.81 95 TYR A CA 1
ATOM 730 C C . TYR A 1 95 ? -10.812 -1.198 -0.200 1.00 97.81 95 TYR A C 1
ATOM 732 O O . TYR A 1 95 ? -11.488 -2.053 -0.773 1.00 97.81 95 TYR A O 1
ATOM 740 N N . ILE A 1 96 ? -9.906 -1.466 0.732 1.00 97.94 96 ILE A N 1
ATOM 741 C CA . ILE A 1 96 ? -9.702 -2.734 1.430 1.00 97.94 96 ILE A CA 1
ATOM 742 C C . ILE A 1 96 ? -9.674 -2.404 2.918 1.00 97.94 96 ILE A C 1
ATOM 744 O O . ILE A 1 96 ? -9.024 -1.437 3.312 1.00 97.94 96 ILE A O 1
ATOM 748 N N . ALA A 1 97 ? -10.345 -3.203 3.729 1.00 97.50 97 ALA A N 1
ATOM 749 C CA . ALA A 1 97 ? -10.390 -3.092 5.171 1.00 97.50 97 ALA A CA 1
ATOM 750 C C . ALA A 1 97 ? -10.199 -4.476 5.797 1.00 97.50 97 ALA A C 1
ATOM 752 O O . ALA A 1 97 ? -10.797 -5.462 5.371 1.00 97.50 97 ALA A O 1
ATOM 753 N N . VAL A 1 98 ? -9.350 -4.537 6.812 1.00 96.38 98 VAL A N 1
ATOM 754 C CA . VAL A 1 98 ? -9.097 -5.729 7.617 1.00 96.38 98 VAL A CA 1
ATOM 755 C C . VAL A 1 98 ? -9.252 -5.341 9.077 1.00 96.38 98 VAL A C 1
ATOM 757 O O . VAL A 1 98 ? -8.817 -4.256 9.467 1.00 96.38 98 VAL A O 1
ATOM 760 N N . TRP A 1 99 ? -9.867 -6.205 9.875 1.00 95.69 99 TRP A N 1
ATOM 761 C CA . TRP A 1 99 ? -9.971 -6.045 11.318 1.00 95.69 99 TRP A CA 1
ATOM 762 C C . TRP A 1 99 ? -9.751 -7.372 12.029 1.00 95.69 99 TRP A C 1
ATOM 764 O O . TRP A 1 99 ? -10.444 -8.353 11.759 1.00 95.69 99 TRP A O 1
ATOM 774 N N . GLY A 1 100 ? -8.858 -7.398 13.009 1.00 92.31 100 GLY A N 1
ATOM 775 C CA . GLY A 1 100 ? -8.652 -8.596 13.806 1.00 92.31 100 GLY A CA 1
ATOM 776 C C . GLY A 1 100 ? -7.480 -8.492 14.759 1.00 92.31 100 GLY A C 1
ATOM 777 O O . GLY A 1 100 ? -6.884 -7.430 14.937 1.00 92.31 100 GLY A O 1
ATOM 778 N N . VAL A 1 101 ? -7.207 -9.599 15.441 1.00 87.06 101 VAL A N 1
ATOM 779 C CA . VAL A 1 101 ? -6.104 -9.682 16.393 1.00 87.06 101 VAL A CA 1
ATOM 780 C C . VAL A 1 101 ? -4.830 -9.953 15.613 1.00 87.06 101 VAL A C 1
ATOM 782 O O . VAL A 1 101 ? -4.522 -11.095 15.274 1.00 87.06 101 VAL A O 1
ATOM 785 N N . HIS A 1 102 ? -4.060 -8.897 15.378 1.00 71.06 102 HIS A N 1
ATOM 786 C CA . HIS A 1 102 ? -2.714 -9.073 14.871 1.00 71.06 102 HIS A CA 1
ATOM 787 C C . HIS A 1 102 ? -1.849 -9.632 16.009 1.00 71.06 102 HIS A C 1
ATOM 789 O O . HIS A 1 102 ? -1.836 -9.041 17.094 1.00 71.06 102 HIS A O 1
ATOM 795 N N . PRO A 1 103 ? -1.104 -10.734 15.809 1.00 65.69 103 PRO A N 1
ATOM 796 C CA . PRO A 1 103 ? -0.125 -11.176 16.791 1.00 65.69 103 PRO A CA 1
ATOM 797 C C . PRO A 1 103 ? 0.896 -10.048 16.966 1.00 65.69 103 PRO A C 1
ATOM 799 O O . PRO A 1 103 ? 1.640 -9.725 16.038 1.00 65.69 103 PRO A O 1
ATOM 802 N N . ALA A 1 104 ? 0.850 -9.369 18.109 1.00 55.97 104 ALA A N 1
ATOM 803 C CA . ALA A 1 104 ? 1.863 -8.402 18.479 1.00 55.97 104 ALA A CA 1
ATOM 804 C C . ALA A 1 104 ? 3.095 -9.154 18.987 1.00 55.97 104 ALA A C 1
ATOM 806 O O . ALA A 1 104 ? 2.997 -10.255 19.531 1.00 55.97 104 ALA A O 1
ATOM 807 N N . ASP A 1 105 ? 4.250 -8.528 18.789 1.00 51.34 105 ASP A N 1
ATOM 808 C CA . ASP A 1 105 ? 5.516 -8.907 19.404 1.00 51.34 105 ASP A CA 1
ATOM 809 C C . ASP A 1 105 ? 5.325 -9.174 20.911 1.00 51.34 105 ASP A C 1
ATOM 811 O O . ASP A 1 105 ? 4.486 -8.531 21.544 1.00 51.34 105 ASP A O 1
ATOM 815 N N . VAL A 1 106 ? 6.106 -10.107 21.461 1.00 53.84 106 VAL A N 1
ATOM 816 C CA . VAL A 1 106 ? 5.998 -10.848 22.748 1.00 53.84 106 VAL A CA 1
ATOM 817 C C . VAL A 1 106 ? 5.827 -10.043 24.063 1.00 53.84 106 VAL A C 1
ATOM 819 O O . VAL A 1 106 ? 6.049 -10.575 25.148 1.00 53.84 106 VAL A O 1
ATOM 822 N N . SER A 1 107 ? 5.450 -8.766 24.009 1.00 51.62 107 SER A N 1
ATOM 823 C CA . SER A 1 107 ? 5.429 -7.824 25.135 1.00 51.62 107 SER A CA 1
ATOM 824 C C . SER A 1 107 ? 4.091 -7.116 25.397 1.00 51.62 107 SER A C 1
ATOM 826 O O . SER A 1 107 ? 4.017 -6.347 26.355 1.00 51.62 107 SER A O 1
ATOM 828 N N . GLN A 1 108 ? 3.032 -7.344 24.607 1.00 57.53 108 GLN A N 1
ATOM 829 C CA . GLN A 1 108 ? 1.697 -6.779 24.874 1.00 57.53 108 GLN A CA 1
ATOM 830 C C . GLN A 1 108 ? 0.579 -7.790 24.622 1.00 57.53 108 GLN A C 1
ATOM 832 O O . GLN A 1 108 ? 0.676 -8.620 23.718 1.00 57.53 108 GLN A O 1
ATOM 837 N N . ASP A 1 109 ? -0.497 -7.682 25.407 1.00 63.53 109 ASP A N 1
ATOM 838 C CA . ASP A 1 109 ? -1.695 -8.494 25.224 1.00 63.53 109 ASP A CA 1
ATOM 839 C C . ASP A 1 109 ? -2.265 -8.298 23.807 1.00 63.53 109 ASP A C 1
ATOM 841 O O . ASP A 1 109 ? -2.473 -7.151 23.378 1.00 63.53 109 ASP A O 1
ATOM 845 N N . PRO A 1 110 ? -2.537 -9.390 23.067 1.00 71.31 110 PRO A N 1
ATOM 846 C CA . PRO A 1 110 ? -3.093 -9.313 21.725 1.00 71.31 110 PRO A CA 1
ATOM 847 C C . PRO A 1 110 ? -4.386 -8.496 21.731 1.00 71.31 110 PRO A C 1
ATOM 849 O O . PRO A 1 110 ? -5.349 -8.829 22.419 1.00 71.31 110 PRO A O 1
ATOM 852 N N . SER A 1 111 ? -4.403 -7.409 20.965 1.00 79.06 111 SER A N 1
ATOM 853 C CA . SER A 1 111 ? -5.542 -6.495 20.883 1.00 79.06 111 SER A CA 1
ATOM 854 C C . SER A 1 111 ? -5.987 -6.359 19.430 1.00 79.06 111 SER A C 1
ATOM 856 O O . SER A 1 111 ? -5.127 -6.245 18.553 1.00 79.06 111 SER A O 1
ATOM 858 N N . PRO A 1 112 ? -7.301 -6.339 19.148 1.00 88.00 112 PRO A N 1
ATOM 859 C CA . PRO A 1 112 ? -7.780 -6.115 17.795 1.00 88.00 112 PRO A CA 1
ATOM 860 C C . PRO A 1 112 ? -7.321 -4.765 17.230 1.00 88.00 112 PRO A C 1
ATOM 862 O O . PRO A 1 112 ? -7.356 -3.735 17.913 1.00 88.00 112 PRO A O 1
ATOM 865 N N . ILE A 1 113 ? -6.914 -4.778 15.965 1.00 91.81 113 ILE A N 1
ATOM 866 C CA . ILE A 1 113 ? -6.554 -3.595 15.189 1.00 91.81 113 ILE A CA 1
ATOM 867 C C . ILE A 1 113 ? -7.220 -3.640 13.815 1.00 91.81 113 ILE A C 1
ATOM 869 O O . ILE A 1 113 ? -7.514 -4.709 13.278 1.00 91.81 113 ILE A O 1
ATOM 873 N N . GLY A 1 114 ? -7.437 -2.459 13.248 1.00 94.19 114 GLY A N 1
ATOM 874 C CA . GLY A 1 114 ? -7.904 -2.260 11.886 1.00 94.19 114 GLY A CA 1
ATOM 875 C C . GLY A 1 114 ? -6.769 -1.816 10.970 1.00 94.19 114 GLY A C 1
ATOM 876 O O . GLY A 1 114 ? -5.944 -0.988 11.356 1.00 94.19 114 GLY A O 1
ATOM 877 N N . ALA A 1 115 ? -6.744 -2.326 9.742 1.00 95.38 115 ALA A N 1
ATOM 878 C CA . ALA A 1 115 ? -5.870 -1.857 8.674 1.00 95.38 115 ALA A CA 1
ATOM 879 C C . ALA A 1 115 ? -6.689 -1.594 7.409 1.00 95.38 115 ALA A C 1
ATOM 881 O O . ALA A 1 115 ? -7.438 -2.451 6.944 1.00 95.38 115 ALA A O 1
ATOM 882 N N . GLY A 1 116 ? -6.539 -0.399 6.850 1.00 97.06 116 GLY A N 1
ATOM 883 C CA . GLY A 1 116 ? -7.329 0.076 5.726 1.00 97.06 116 GLY A CA 1
ATOM 884 C C . GLY A 1 116 ? -6.451 0.625 4.616 1.00 97.06 116 GLY A C 1
ATOM 885 O O . GLY A 1 116 ? -5.392 1.202 4.873 1.00 97.06 116 GLY A O 1
ATOM 886 N N . MET A 1 117 ? -6.898 0.456 3.377 1.00 97.94 117 MET A N 1
ATOM 887 C CA . MET A 1 117 ? -6.276 1.044 2.198 1.00 97.94 117 MET A CA 1
ATOM 888 C C . MET A 1 117 ? -7.344 1.563 1.240 1.00 97.94 117 MET A C 1
ATOM 890 O O . MET A 1 117 ? -8.209 0.796 0.833 1.00 97.94 117 MET A O 1
ATOM 894 N N . TRP A 1 118 ? -7.230 2.816 0.803 1.00 98.00 118 TRP A N 1
ATOM 895 C CA . TRP A 1 118 ? -7.955 3.353 -0.346 1.00 98.00 118 TRP A CA 1
ATOM 896 C C . TRP A 1 118 ? -7.072 3.429 -1.583 1.00 98.00 118 TRP A C 1
ATOM 898 O O . TRP A 1 118 ? -5.867 3.700 -1.531 1.00 98.00 118 TRP A O 1
ATOM 908 N N . PHE A 1 119 ? -7.702 3.223 -2.733 1.00 96.88 119 PHE A N 1
ATOM 909 C CA . PHE A 1 119 ? -7.036 3.241 -4.024 1.00 96.88 119 PHE A CA 1
ATOM 910 C C . PHE A 1 119 ? -7.981 3.706 -5.137 1.00 96.88 119 PHE A C 1
ATOM 912 O O . PHE A 1 119 ? -9.206 3.615 -5.058 1.00 96.88 119 PHE A O 1
ATOM 919 N N . LYS A 1 120 ? -7.404 4.213 -6.233 1.00 96.44 120 LYS A N 1
ATOM 920 C CA . LYS A 1 120 ? -8.169 4.639 -7.414 1.00 96.44 120 LYS A CA 1
ATOM 921 C C . LYS A 1 120 ? -8.383 3.445 -8.353 1.00 96.44 120 LYS A C 1
ATOM 923 O O . LYS A 1 120 ? -7.433 3.094 -9.051 1.00 96.44 120 LYS A O 1
ATOM 928 N N . PRO A 1 121 ? -9.596 2.875 -8.487 1.00 94.38 121 PRO A N 1
ATOM 929 C CA . PRO A 1 121 ? -9.821 1.631 -9.236 1.00 94.38 121 PRO A CA 1
ATOM 930 C C . PRO A 1 121 ? -9.313 1.680 -10.678 1.00 94.38 121 PRO A C 1
ATOM 932 O O . PRO A 1 121 ? -8.734 0.723 -11.166 1.00 94.38 121 PRO A O 1
ATOM 935 N N . GLY A 1 122 ? -9.437 2.826 -11.358 1.00 96.38 122 GLY A N 1
ATOM 936 C CA . GLY A 1 122 ? -8.972 2.978 -12.742 1.00 96.38 122 GLY A CA 1
ATOM 937 C C . GLY A 1 122 ? -7.456 2.826 -12.943 1.00 96.38 122 GLY A C 1
ATOM 938 O O . GLY A 1 122 ? -7.010 2.733 -14.091 1.00 96.38 122 GLY A O 1
ATOM 939 N N . LYS A 1 123 ? -6.668 2.816 -11.859 1.00 96.88 123 LYS A N 1
ATOM 940 C CA . LYS A 1 123 ? -5.212 2.610 -11.864 1.00 96.88 123 LYS A CA 1
ATOM 941 C C . LYS A 1 123 ? -4.807 1.149 -11.656 1.00 96.88 123 LYS A C 1
ATOM 943 O O . LYS A 1 123 ? -3.645 0.836 -11.897 1.00 96.88 123 LYS A O 1
ATOM 948 N N . PHE A 1 124 ? -5.737 0.276 -11.275 1.00 96.75 124 PHE A N 1
ATOM 949 C CA . PHE A 1 124 ? -5.476 -1.129 -10.974 1.00 96.75 124 PHE A CA 1
ATOM 950 C C . PHE A 1 124 ? -6.193 -2.037 -11.974 1.00 96.75 124 PHE A C 1
ATOM 952 O O . PHE A 1 124 ? -7.251 -1.689 -12.495 1.00 96.75 124 PHE A O 1
ATOM 959 N N . VAL A 1 125 ? -5.558 -3.157 -12.315 1.00 96.81 125 VAL A N 1
ATOM 960 C CA . VAL A 1 125 ? -6.091 -4.175 -13.240 1.00 96.81 125 VAL A CA 1
ATOM 961 C C . VAL A 1 125 ? -6.594 -5.411 -12.512 1.00 96.81 125 VAL A C 1
ATOM 963 O O . VAL A 1 125 ? -7.359 -6.175 -13.085 1.00 96.81 125 VAL A O 1
ATOM 966 N N . MET A 1 126 ? -6.175 -5.598 -11.262 1.00 95.00 126 MET A N 1
ATOM 967 C CA . MET A 1 126 ? -6.520 -6.760 -10.459 1.00 95.00 126 MET A CA 1
ATOM 968 C C . MET A 1 126 ? -6.736 -6.338 -9.011 1.00 95.00 126 MET A C 1
ATOM 970 O O . MET A 1 126 ? -5.973 -5.523 -8.486 1.00 95.00 126 MET A O 1
ATOM 974 N N . VAL A 1 127 ? -7.769 -6.915 -8.404 1.00 96.31 127 VAL A N 1
ATOM 975 C CA . VAL A 1 127 ? -8.046 -6.923 -6.967 1.00 96.31 127 VAL A CA 1
ATOM 976 C C . VAL A 1 127 ? -8.446 -8.355 -6.641 1.00 96.31 127 VAL A C 1
ATOM 978 O O . VAL A 1 127 ? -9.395 -8.867 -7.230 1.00 96.31 127 VAL A O 1
ATOM 981 N N . GLU A 1 128 ? -7.701 -9.011 -5.765 1.00 94.69 128 GLU A N 1
ATOM 982 C CA . GLU A 1 128 ? -7.863 -10.433 -5.471 1.00 94.69 128 GLU A CA 1
ATOM 983 C C . GLU A 1 128 ? -7.609 -10.680 -3.987 1.00 94.69 128 GLU A C 1
ATOM 985 O O . GLU A 1 128 ? -6.629 -10.185 -3.433 1.00 94.69 128 GLU A O 1
ATOM 990 N N . GLN A 1 129 ? -8.473 -11.468 -3.354 1.00 95.38 129 GLN A N 1
ATOM 991 C CA . GLN A 1 129 ? -8.226 -11.992 -2.018 1.00 95.38 129 GLN A CA 1
ATOM 992 C C . GLN A 1 129 ? -7.479 -13.330 -2.126 1.00 95.38 129 GLN A C 1
ATOM 994 O O . GLN A 1 129 ? -8.015 -14.299 -2.660 1.00 95.38 129 GLN A O 1
ATOM 999 N N . THR A 1 130 ? -6.244 -13.371 -1.628 1.00 93.19 130 THR A N 1
ATOM 1000 C CA . THR A 1 130 ? -5.441 -14.588 -1.426 1.00 93.19 130 THR A CA 1
ATOM 1001 C C . THR A 1 130 ? -5.699 -15.164 -0.031 1.00 93.19 130 THR A C 1
ATOM 1003 O O . THR A 1 130 ? -6.617 -14.739 0.663 1.00 93.19 130 THR A O 1
ATOM 1006 N N . SER A 1 131 ? -4.914 -16.150 0.407 1.00 92.38 131 SER A N 1
ATOM 1007 C CA . SER A 1 131 ? -5.025 -16.733 1.754 1.00 92.38 131 SER A CA 1
ATOM 1008 C C . SER A 1 131 ? -4.600 -15.796 2.889 1.00 92.38 131 SER A C 1
ATOM 1010 O O . SER A 1 131 ? -4.912 -16.069 4.043 1.00 92.38 131 SER A O 1
ATOM 1012 N N . ASP A 1 132 ? -3.846 -14.749 2.572 1.00 92.44 132 ASP A N 1
ATOM 1013 C CA . ASP A 1 132 ? -3.104 -13.918 3.525 1.00 92.44 132 ASP A CA 1
ATOM 1014 C C . ASP A 1 132 ? -3.145 -12.419 3.192 1.00 92.44 132 ASP A C 1
ATOM 1016 O O . ASP A 1 132 ? -2.555 -11.601 3.901 1.00 92.44 132 ASP A O 1
ATOM 1020 N N . MET A 1 133 ? -3.794 -12.034 2.092 1.00 94.56 133 MET A N 1
ATOM 1021 C CA . MET A 1 133 ? -3.778 -10.664 1.603 1.00 94.56 133 MET A CA 1
ATOM 1022 C C . MET A 1 133 ? -4.953 -10.385 0.671 1.00 94.56 133 MET A C 1
ATOM 1024 O O . MET A 1 133 ? -5.298 -11.192 -0.184 1.00 94.56 133 MET A O 1
ATOM 1028 N N . VAL A 1 134 ? -5.540 -9.194 0.758 1.00 96.62 134 VAL A N 1
ATOM 1029 C CA . VAL A 1 134 ? -6.254 -8.639 -0.398 1.00 96.62 134 VAL A CA 1
ATOM 1030 C C . VAL A 1 134 ? -5.237 -7.840 -1.193 1.00 96.62 134 VAL A C 1
ATOM 1032 O O . VAL A 1 134 ? -4.811 -6.763 -0.767 1.00 96.62 13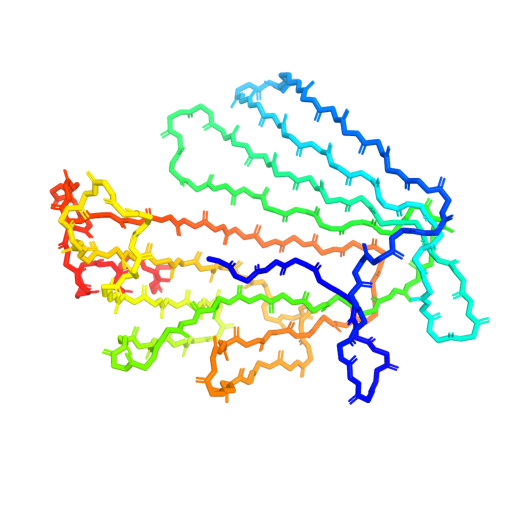4 VAL A O 1
ATOM 1035 N N . ARG A 1 135 ? -4.788 -8.403 -2.315 1.00 95.62 135 ARG A N 1
ATOM 1036 C CA . ARG A 1 135 ? -3.748 -7.827 -3.168 1.00 95.62 135 ARG A CA 1
ATOM 1037 C C . ARG A 1 135 ? -4.348 -7.085 -4.351 1.00 95.62 135 ARG A C 1
ATOM 1039 O O . ARG A 1 135 ? -5.352 -7.495 -4.931 1.00 95.62 135 ARG A O 1
ATOM 1046 N N . ILE A 1 136 ? -3.688 -6.002 -4.738 1.00 97.19 136 ILE A N 1
ATOM 1047 C CA . ILE A 1 136 ? -4.018 -5.195 -5.907 1.00 97.19 136 ILE A CA 1
ATOM 1048 C C . ILE A 1 136 ? -2.791 -5.029 -6.792 1.00 97.19 136 ILE A C 1
ATOM 1050 O O . ILE A 1 136 ? -1.682 -4.803 -6.304 1.00 97.19 136 ILE A O 1
ATOM 1054 N N . VAL A 1 137 ? -2.999 -5.114 -8.105 1.00 97.88 137 VAL A N 1
ATOM 1055 C CA . VAL A 1 137 ? -1.938 -4.926 -9.103 1.00 97.88 137 VAL A CA 1
ATOM 1056 C C . VAL A 1 137 ? -2.285 -3.772 -10.025 1.00 97.88 137 VAL A C 1
ATOM 1058 O O . VAL A 1 137 ? -3.392 -3.683 -10.565 1.00 97.88 137 VAL A O 1
ATOM 1061 N N . SER A 1 138 ? -1.337 -2.853 -10.190 1.00 98.38 138 SER A N 1
ATOM 1062 C CA . SER A 1 138 ? -1.523 -1.658 -10.999 1.00 98.38 138 SER A CA 1
ATOM 1063 C C . SER A 1 138 ? -1.494 -1.964 -12.500 1.00 98.38 138 SER A C 1
ATOM 1065 O O . SER A 1 138 ? -0.904 -2.943 -12.965 1.00 98.38 138 SER A O 1
ATOM 1067 N N . LYS A 1 139 ? -2.067 -1.057 -13.295 1.00 98.06 139 LYS A N 1
ATOM 1068 C CA . LYS A 1 139 ? -1.670 -0.893 -14.701 1.00 98.06 139 LYS A CA 1
ATOM 1069 C C . LYS A 1 139 ? -0.174 -0.543 -14.765 1.00 98.06 139 LYS A C 1
ATOM 1071 O O . LYS A 1 139 ? 0.326 0.055 -13.806 1.00 98.06 139 LYS A O 1
ATOM 1076 N N . PRO A 1 140 ? 0.526 -0.829 -15.879 1.00 98.00 140 PRO A N 1
ATOM 1077 C CA . PRO A 1 140 ? 1.881 -0.330 -16.082 1.00 98.00 140 PRO A CA 1
ATOM 1078 C C . PRO A 1 140 ? 1.942 1.193 -15.909 1.00 98.00 140 PRO A C 1
ATOM 1080 O O . PRO A 1 140 ? 1.268 1.942 -16.623 1.00 98.00 140 PRO A O 1
ATOM 1083 N N . ALA A 1 141 ? 2.734 1.653 -14.947 1.00 97.56 141 ALA A N 1
ATOM 1084 C CA . ALA A 1 141 ? 2.858 3.055 -14.578 1.00 97.56 141 ALA A CA 1
ATOM 1085 C C . ALA A 1 141 ? 4.272 3.345 -14.064 1.00 97.56 141 ALA A C 1
ATOM 1087 O O . ALA A 1 141 ? 4.951 2.451 -13.571 1.00 97.56 141 ALA A O 1
ATOM 1088 N N . SER A 1 142 ? 4.710 4.598 -14.164 1.00 97.69 142 SER A N 1
ATOM 1089 C CA . SER A 1 142 ? 5.927 5.060 -13.483 1.00 97.69 142 SER A CA 1
ATOM 1090 C C . SER A 1 142 ? 5.672 5.374 -12.010 1.00 97.69 142 SER A C 1
ATOM 1092 O O . SER A 1 142 ? 6.608 5.437 -11.226 1.00 97.69 142 SER A O 1
ATOM 1094 N N . GLN A 1 143 ? 4.411 5.576 -11.617 1.00 98.12 143 GLN A N 1
ATOM 1095 C CA . GLN A 1 143 ? 4.037 5.888 -10.245 1.00 98.12 143 GLN A CA 1
ATOM 1096 C C . GLN A 1 143 ? 2.621 5.406 -9.917 1.00 98.12 143 GLN A C 1
ATOM 1098 O O . GLN A 1 143 ? 1.702 5.536 -10.735 1.00 98.12 143 GLN A O 1
ATOM 1103 N N . ILE A 1 144 ? 2.431 4.927 -8.689 1.00 97.69 144 ILE A N 1
ATOM 1104 C CA . ILE A 1 144 ? 1.117 4.739 -8.065 1.00 97.69 144 ILE A CA 1
ATOM 1105 C C . ILE A 1 144 ? 1.035 5.494 -6.741 1.00 97.69 144 ILE A C 1
ATOM 1107 O O . ILE A 1 144 ? 2.051 5.836 -6.139 1.00 97.69 144 ILE A O 1
ATOM 1111 N N . SER A 1 145 ? -0.190 5.732 -6.278 1.00 97.56 145 SER A N 1
ATOM 1112 C CA . SER A 1 145 ? -0.429 6.211 -4.924 1.00 97.56 145 SER A CA 1
ATOM 1113 C C . SER A 1 145 ? -1.687 5.583 -4.338 1.00 97.56 145 SER A C 1
ATOM 1115 O O . SER A 1 145 ? -2.698 5.437 -5.034 1.00 97.56 145 SER A O 1
ATOM 1117 N N . THR A 1 146 ? -1.584 5.220 -3.067 1.00 97.62 146 THR A N 1
ATOM 1118 C CA . THR A 1 146 ? -2.649 4.695 -2.213 1.00 97.62 146 THR A CA 1
ATOM 1119 C C . THR A 1 146 ? -2.688 5.505 -0.923 1.00 97.62 146 THR A C 1
ATOM 1121 O O . THR A 1 146 ? -1.734 6.206 -0.580 1.00 97.62 146 THR A O 1
ATOM 1124 N N . GLU A 1 147 ? -3.807 5.441 -0.223 1.00 97.62 147 GLU A N 1
ATOM 1125 C CA . GLU A 1 147 ? -3.955 6.016 1.111 1.00 97.62 147 GLU A CA 1
ATOM 1126 C C . GLU A 1 147 ? -4.175 4.868 2.081 1.00 97.62 147 GLU A C 1
ATOM 1128 O O . GLU A 1 147 ? -4.897 3.930 1.760 1.00 97.62 147 GLU A O 1
ATOM 1133 N N . VAL A 1 148 ? -3.524 4.902 3.235 1.00 97.25 148 VAL A N 1
ATOM 1134 C CA . VAL A 1 148 ? -3.626 3.856 4.250 1.00 97.25 148 VAL A CA 1
ATOM 1135 C C . VAL A 1 148 ? -3.967 4.466 5.594 1.00 97.25 148 VAL A C 1
ATOM 1137 O O . VAL A 1 148 ? -3.608 5.605 5.893 1.00 97.25 148 VAL A O 1
ATOM 1140 N N . VAL A 1 149 ? -4.661 3.687 6.406 1.00 96.06 149 VAL A N 1
ATOM 1141 C CA . VAL A 1 149 ? -5.048 4.054 7.763 1.00 96.06 149 VAL A CA 1
ATOM 1142 C C . VAL A 1 149 ? -4.968 2.820 8.646 1.00 96.06 149 VAL A C 1
ATOM 1144 O O . VAL A 1 149 ? -5.140 1.691 8.178 1.00 96.06 149 VAL A O 1
ATOM 1147 N N . ALA A 1 150 ? -4.700 3.041 9.923 1.00 93.62 150 ALA A N 1
ATOM 1148 C CA . ALA A 1 150 ? -4.838 2.029 10.952 1.00 93.62 150 ALA A CA 1
ATOM 1149 C C . ALA A 1 150 ? -5.848 2.511 11.994 1.00 93.62 150 ALA A C 1
ATOM 1151 O O . ALA A 1 150 ? -6.064 3.714 12.137 1.00 93.62 150 ALA A O 1
ATOM 1152 N N . ALA A 1 151 ? -6.457 1.563 12.692 1.00 93.31 151 ALA A N 1
ATOM 1153 C CA . ALA A 1 151 ? -7.323 1.817 13.830 1.00 93.31 151 ALA A CA 1
ATOM 1154 C C . ALA A 1 151 ? -7.002 0.833 14.953 1.00 93.31 151 ALA A C 1
ATOM 1156 O O . ALA A 1 151 ? -6.476 -0.257 14.714 1.00 93.31 151 ALA A O 1
ATOM 1157 N N . SER A 1 152 ? -7.328 1.202 16.185 1.00 90.88 152 SER A N 1
ATOM 1158 C CA . SER A 1 152 ? -7.136 0.342 17.352 1.00 90.88 152 SER A CA 1
ATOM 1159 C C . SER A 1 152 ? -8.359 0.375 18.255 1.00 90.88 152 SER A C 1
ATOM 1161 O O . SER A 1 152 ? -9.050 1.386 18.346 1.00 90.88 152 SER A O 1
ATOM 1163 N N . VAL A 1 153 ? -8.567 -0.698 19.022 1.00 90.19 153 VAL A N 1
ATOM 1164 C CA . VAL A 1 153 ? -9.529 -0.716 20.139 1.00 90.19 153 VAL A CA 1
ATOM 1165 C C . VAL A 1 153 ? -9.316 0.409 21.162 1.00 90.19 153 VAL A C 1
ATOM 1167 O O . VAL A 1 153 ? -10.227 0.717 21.922 1.00 90.19 153 VAL A O 1
ATOM 1170 N N . LYS A 1 154 ? -8.134 1.041 21.175 1.00 87.88 154 LYS A N 1
ATOM 1171 C CA . LYS A 1 154 ? -7.796 2.181 22.041 1.00 87.88 154 LYS A CA 1
ATOM 1172 C C . LYS A 1 154 ? -8.353 3.529 21.547 1.00 87.88 154 LYS A C 1
ATOM 1174 O O . LYS A 1 154 ? -8.191 4.526 22.240 1.00 87.88 154 LYS A O 1
ATOM 1179 N N . GLU A 1 155 ? -8.966 3.579 20.363 1.00 87.56 155 GLU A N 1
ATOM 1180 C CA . GLU A 1 155 ? -9.455 4.810 19.729 1.00 87.56 155 GLU A CA 1
ATOM 1181 C C . GLU A 1 155 ? -10.989 4.822 19.653 1.00 87.56 155 GLU A C 1
ATOM 1183 O O . GLU A 1 155 ? -11.571 4.169 18.791 1.00 87.56 155 GLU A O 1
ATOM 1188 N N . ASP A 1 156 ? -11.667 5.596 20.505 1.00 89.31 156 ASP A N 1
ATOM 1189 C CA . ASP A 1 156 ? -13.139 5.570 20.650 1.00 89.31 156 ASP A CA 1
ATOM 1190 C C . ASP A 1 156 ? -13.934 5.712 19.336 1.00 89.31 156 ASP A C 1
ATOM 1192 O O . ASP A 1 156 ? -15.030 5.155 19.182 1.00 89.31 156 ASP A O 1
ATOM 1196 N N . GLU A 1 157 ? -13.380 6.451 18.375 1.00 92.31 157 GLU A N 1
ATOM 1197 C CA . GLU A 1 157 ? -14.001 6.719 17.080 1.00 92.31 157 GLU A CA 1
ATOM 1198 C C . GLU A 1 157 ? -14.043 5.487 16.162 1.00 92.31 157 GLU A C 1
ATOM 1200 O O . GLU A 1 157 ? -15.030 5.305 15.456 1.00 92.31 157 GLU A O 1
ATOM 1205 N N . LEU A 1 158 ? -13.005 4.638 16.170 1.00 94.75 158 LEU A N 1
ATOM 1206 C CA . LEU A 1 158 ? -12.836 3.505 15.241 1.00 94.75 158 LEU A CA 1
ATOM 1207 C C . LEU A 1 158 ? -12.546 2.174 15.960 1.00 94.75 158 LEU A C 1
ATOM 1209 O O . LEU A 1 158 ? -12.027 1.242 15.354 1.00 94.75 158 LEU A O 1
ATOM 1213 N N . ASN A 1 159 ? -12.888 2.061 17.245 1.00 94.38 159 ASN A N 1
ATOM 1214 C CA . ASN A 1 159 ? -12.536 0.924 18.107 1.00 94.38 159 ASN A CA 1
ATOM 1215 C C . ASN A 1 159 ? -13.267 -0.402 17.829 1.00 94.38 159 ASN A C 1
ATOM 1217 O O . ASN A 1 159 ? -13.084 -1.360 18.582 1.00 94.38 159 ASN A O 1
ATOM 1221 N N . THR A 1 160 ? -14.088 -0.492 16.785 1.00 95.38 160 THR A N 1
ATOM 1222 C CA . THR A 1 160 ? -14.778 -1.731 16.405 1.00 95.38 160 THR A CA 1
ATOM 1223 C C . THR A 1 160 ? -14.668 -1.982 14.906 1.00 95.38 160 THR A C 1
ATOM 1225 O O . THR A 1 160 ? -14.550 -1.040 14.121 1.00 95.38 160 THR A O 1
ATOM 1228 N N . ALA A 1 161 ? -14.776 -3.254 14.504 1.00 95.75 161 ALA A N 1
ATOM 1229 C CA . ALA A 1 161 ? -14.803 -3.650 13.096 1.00 95.75 161 ALA A CA 1
ATOM 1230 C C . ALA A 1 161 ? -15.882 -2.890 12.311 1.00 95.75 161 ALA A C 1
ATOM 1232 O O . ALA A 1 161 ? -15.603 -2.340 11.254 1.00 95.75 161 ALA A O 1
ATOM 1233 N N . GLU A 1 162 ? -17.093 -2.794 12.866 1.00 96.56 162 GLU A N 1
ATOM 1234 C CA . GLU A 1 162 ? -18.224 -2.109 12.236 1.00 96.56 162 GLU A CA 1
ATOM 1235 C C . GLU A 1 162 ? -17.932 -0.625 11.980 1.00 96.56 162 GLU A C 1
ATOM 1237 O O . GLU A 1 162 ? -18.030 -0.172 10.839 1.00 96.56 162 GLU A O 1
ATOM 1242 N N . LYS A 1 163 ? -17.489 0.113 13.009 1.00 96.75 163 LYS A N 1
ATOM 1243 C CA . LYS A 1 163 ? -17.131 1.535 12.880 1.00 96.75 163 LYS A CA 1
ATOM 1244 C C . LYS A 1 163 ? -15.996 1.735 11.880 1.00 96.75 163 LYS A C 1
ATOM 1246 O O . LYS A 1 163 ? -16.025 2.667 11.076 1.00 96.75 163 LYS A O 1
ATOM 1251 N N . PHE A 1 164 ? -14.992 0.860 11.921 1.00 97.19 164 PHE A N 1
ATOM 1252 C CA . PHE A 1 164 ? -13.856 0.926 11.015 1.00 97.19 164 PHE A CA 1
ATOM 1253 C C . PHE A 1 164 ? -14.266 0.660 9.562 1.00 97.19 164 PHE A C 1
ATOM 1255 O O . PHE A 1 164 ? -13.904 1.427 8.672 1.00 97.19 164 PHE A O 1
ATOM 1262 N N . PHE A 1 165 ? -15.063 -0.375 9.302 1.00 97.62 165 PHE A N 1
ATOM 1263 C CA . PHE A 1 165 ? -15.535 -0.694 7.954 1.00 97.62 165 PHE A CA 1
ATOM 1264 C C . PHE A 1 165 ? -16.469 0.389 7.412 1.00 97.62 165 PHE A C 1
ATOM 1266 O O . PHE A 1 165 ? -16.333 0.788 6.256 1.00 97.62 165 PHE A O 1
ATOM 1273 N N . GLU A 1 166 ? -17.350 0.949 8.244 1.00 96.94 166 GLU A N 1
ATOM 1274 C CA . GLU A 1 166 ? -18.165 2.104 7.860 1.00 96.94 166 GLU A CA 1
ATOM 1275 C C . GLU A 1 166 ? -17.297 3.312 7.478 1.00 96.94 166 GLU A C 1
ATOM 1277 O O . GLU A 1 166 ? -17.538 3.956 6.454 1.00 96.94 166 GLU A O 1
ATOM 1282 N N . TYR A 1 167 ? -16.243 3.593 8.248 1.00 96.38 167 TYR A N 1
ATOM 1283 C CA . TYR A 1 167 ? -15.274 4.638 7.925 1.00 96.38 167 TYR A CA 1
ATOM 1284 C C . TYR A 1 167 ? -14.560 4.389 6.587 1.00 96.38 167 TYR A C 1
ATOM 1286 O O . TYR A 1 167 ? -14.403 5.325 5.804 1.00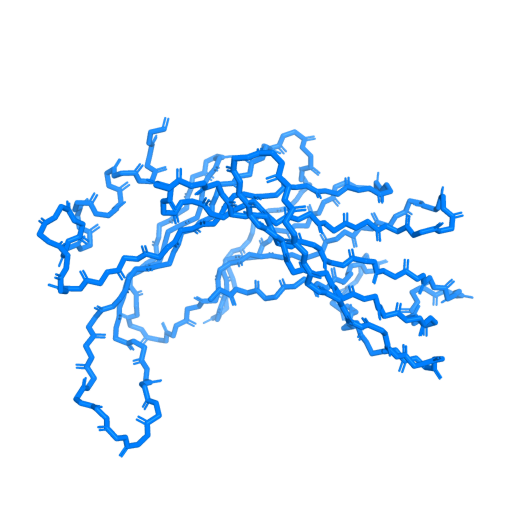 96.38 167 TYR A O 1
ATOM 1294 N N . MET A 1 168 ? -14.193 3.139 6.288 1.00 97.69 168 MET A N 1
ATOM 1295 C CA . MET A 1 168 ? -13.514 2.764 5.040 1.00 97.69 168 MET A CA 1
ATOM 1296 C C . MET A 1 168 ? -14.406 2.854 3.792 1.00 97.69 168 MET A C 1
ATOM 1298 O O . MET A 1 168 ? -13.892 3.069 2.694 1.00 97.69 168 MET A O 1
ATOM 1302 N N . ARG A 1 169 ? -15.730 2.717 3.935 1.00 96.00 169 ARG A N 1
ATOM 1303 C CA . ARG A 1 169 ? -16.691 2.793 2.816 1.00 96.00 169 ARG A CA 1
ATOM 1304 C C . ARG A 1 169 ? -16.915 4.204 2.261 1.00 96.00 169 ARG A C 1
ATOM 1306 O O . ARG A 1 169 ? -17.488 4.313 1.174 1.00 96.00 169 ARG A O 1
ATOM 1313 N N . LYS A 1 170 ? -16.529 5.246 3.004 1.00 82.06 170 LYS A N 1
ATOM 1314 C CA . LYS A 1 170 ? -16.673 6.660 2.612 1.00 82.06 170 LYS A CA 1
ATOM 1315 C C . LYS A 1 170 ? -15.877 6.974 1.339 1.00 82.06 170 LYS A C 1
ATOM 1317 O O . LYS A 1 170 ? -16.411 7.730 0.493 1.00 82.06 170 LYS A O 1
#